Protein AF-A0A381SEV4-F1 (afdb_monomer)

Organism: NCBI:txid408172

Sequence (147 aa):
MALLWLGAAIYLDFTFLSGFNKATTEGKKTMIVRIRSLSDRTEMIASFFLPLVGVLMIIDRTFWLKVGVMHGKILLALIAIGLYHASRGVLKKLEAAVVEGNPTEGLQKRYVMFRMIVLIFLVSTVAMIVSYKGVISTFFLISSWLG

Solvent-accessible surface area (backbone atoms only — not comparable to full-atom values): 7940 Å² total; per-residue (Å²): 111,72,67,59,53,51,52,52,52,52,52,48,48,49,51,48,67,74,41,42,87,77,40,53,72,70,51,38,53,52,52,52,52,52,54,49,53,53,41,57,71,42,55,50,51,48,42,61,46,46,46,51,52,52,55,59,59,62,75,60,88,53,70,76,75,43,50,64,56,46,55,50,50,44,50,53,31,51,49,32,38,51,35,46,54,49,22,51,54,34,48,52,54,33,52,50,22,60,74,71,71,44,90,42,69,71,39,52,54,52,23,50,52,33,46,51,51,31,51,51,50,53,52,52,50,52,50,53,47,30,74,73,61,35,64,67,56,42,49,52,61,52,50,69,70,76,105

Nearest PDB structures (foldseek):
  6y07-assembly1_A  TM=5.555E-01  e=1.618E+00  synthetic construct
  7e1v-assembly1_G  TM=5.110E-01  e=2.458E+00  Mycolicibacterium smegmatis MC2 51
  6adq-assembly1_S  TM=5.335E-01  e=3.545E+00  Mycolicibacterium smegmatis MC2 51
  7jrp-assembly1_c  TM=4.509E-01  e=6.637E+00  Vigna radiata

Structure (mmCIF, N/CA/C/O backbone):
data_AF-A0A381SEV4-F1
#
_entry.id   AF-A0A381SEV4-F1
#
loop_
_atom_site.group_PDB
_atom_site.id
_atom_site.type_symbol
_atom_site.label_atom_id
_atom_site.label_alt_id
_atom_site.label_comp_id
_atom_site.label_asym_id
_atom_site.label_entity_id
_atom_site.label_seq_id
_atom_site.pdbx_PDB_ins_code
_atom_site.Cartn_x
_atom_site.Cartn_y
_atom_site.Cartn_z
_atom_site.occupancy
_atom_site.B_iso_or_equiv
_atom_site.auth_seq_id
_atom_site.auth_comp_id
_atom_site.auth_asym_id
_atom_site.auth_atom_id
_atom_site.pdbx_PDB_model_num
ATOM 1 N N . MET A 1 1 ? 7.447 -15.800 -8.384 1.00 46.19 1 MET A N 1
ATOM 2 C CA . MET A 1 1 ? 7.589 -15.072 -7.101 1.00 46.19 1 MET A CA 1
ATOM 3 C C . MET A 1 1 ? 6.749 -13.792 -7.033 1.00 46.19 1 MET A C 1
ATOM 5 O O . MET A 1 1 ? 5.912 -13.723 -6.146 1.00 46.19 1 MET A O 1
ATOM 9 N N . ALA A 1 2 ? 6.857 -12.831 -7.964 1.00 54.03 2 ALA A N 1
ATOM 10 C CA . ALA A 1 2 ? 6.072 -11.577 -7.919 1.00 54.03 2 ALA A CA 1
ATOM 11 C C . ALA A 1 2 ? 4.533 -11.763 -7.900 1.00 54.03 2 ALA A C 1
ATOM 13 O O . ALA A 1 2 ? 3.834 -11.077 -7.159 1.00 54.03 2 ALA A O 1
ATOM 14 N N . LEU A 1 3 ? 4.011 -12.739 -8.654 1.00 60.84 3 LEU A N 1
ATOM 15 C CA . LEU A 1 3 ? 2.574 -13.059 -8.689 1.00 60.84 3 LEU A CA 1
ATOM 16 C C . LEU A 1 3 ? 2.033 -13.602 -7.354 1.00 60.84 3 LEU A C 1
ATOM 18 O O . LEU A 1 3 ? 0.896 -13.312 -6.996 1.00 60.84 3 LEU A O 1
ATOM 22 N N . LEU A 1 4 ? 2.850 -14.347 -6.598 1.00 69.56 4 LEU A N 1
ATOM 23 C CA . LEU 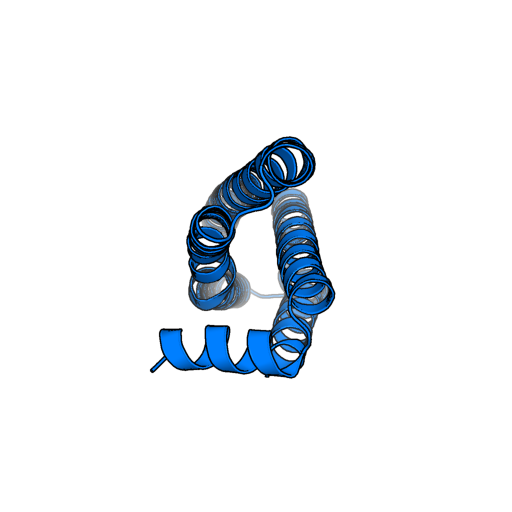A 1 4 ? 2.450 -14.893 -5.295 1.00 69.56 4 LEU A CA 1
ATOM 24 C C . LEU A 1 4 ? 2.282 -13.777 -4.260 1.00 69.56 4 LEU A C 1
ATOM 26 O O . LEU A 1 4 ? 1.323 -13.781 -3.492 1.00 69.56 4 LEU A O 1
ATOM 30 N N . TRP A 1 5 ? 3.184 -12.792 -4.278 1.00 76.19 5 TRP A N 1
ATOM 31 C CA . TRP A 1 5 ? 3.070 -11.621 -3.416 1.00 76.19 5 TRP A CA 1
ATOM 32 C C . TRP A 1 5 ? 1.842 -10.769 -3.762 1.00 76.19 5 TRP A C 1
ATOM 34 O O . TRP A 1 5 ? 1.109 -10.375 -2.858 1.00 76.19 5 TRP A O 1
ATOM 44 N N . LEU A 1 6 ? 1.581 -10.528 -5.051 1.00 80.50 6 LEU A N 1
ATOM 45 C CA . LEU A 1 6 ? 0.413 -9.756 -5.480 1.00 80.50 6 LEU A CA 1
ATOM 46 C C . LEU A 1 6 ? -0.896 -10.432 -5.045 1.00 80.50 6 LEU A C 1
ATOM 48 O O . LEU A 1 6 ? -1.779 -9.771 -4.502 1.00 80.50 6 LEU A O 1
ATOM 52 N N . GLY A 1 7 ? -0.995 -11.753 -5.219 1.00 82.38 7 GLY A N 1
ATOM 53 C CA . GLY A 1 7 ? -2.137 -12.533 -4.739 1.00 82.38 7 GLY A CA 1
ATOM 54 C C . GLY A 1 7 ? -2.318 -12.425 -3.223 1.00 82.38 7 GLY A C 1
ATOM 55 O O . GLY A 1 7 ? -3.425 -12.169 -2.754 1.00 82.38 7 GLY A O 1
ATOM 56 N N . ALA A 1 8 ? -1.229 -12.529 -2.455 1.00 84.62 8 ALA A N 1
ATOM 57 C CA . ALA A 1 8 ? -1.264 -12.341 -1.006 1.00 84.62 8 ALA A CA 1
ATOM 58 C C . ALA A 1 8 ? -1.687 -10.915 -0.606 1.00 84.62 8 ALA A C 1
ATOM 60 O O . ALA A 1 8 ? -2.454 -10.751 0.341 1.00 84.62 8 ALA A O 1
ATOM 61 N N . ALA A 1 9 ? -1.238 -9.886 -1.332 1.00 86.50 9 ALA A N 1
ATOM 62 C CA . ALA A 1 9 ? -1.597 -8.492 -1.080 1.00 86.50 9 ALA A CA 1
ATOM 63 C C . ALA A 1 9 ? -3.090 -8.221 -1.312 1.00 86.50 9 ALA A C 1
ATOM 65 O O . ALA A 1 9 ? -3.726 -7.620 -0.442 1.00 86.50 9 ALA A O 1
ATOM 66 N N . ILE A 1 10 ? -3.641 -8.724 -2.423 1.00 89.06 10 ILE A N 1
ATOM 67 C CA . ILE A 1 10 ? -5.068 -8.617 -2.772 1.00 89.06 10 ILE A CA 1
ATOM 68 C C . ILE A 1 10 ? -5.927 -9.417 -1.790 1.00 89.06 10 ILE A C 1
ATOM 70 O O . ILE A 1 10 ? -6.948 -8.924 -1.312 1.00 89.06 10 ILE A O 1
ATOM 74 N N . TYR A 1 11 ? -5.508 -10.635 -1.439 1.00 90.12 11 TYR A N 1
ATOM 75 C CA . TYR A 1 11 ? -6.192 -11.440 -0.426 1.00 90.12 11 TYR A CA 1
ATOM 76 C C . TYR A 1 11 ? -6.238 -10.717 0.926 1.00 90.12 11 TYR A C 1
ATOM 78 O O . TYR A 1 11 ? -7.270 -10.693 1.604 1.00 90.12 11 TYR A O 1
ATOM 86 N N . LEU A 1 12 ? -5.136 -10.074 1.311 1.00 90.12 12 LEU A N 1
ATOM 87 C CA . LEU A 1 12 ? -5.080 -9.303 2.542 1.00 90.12 12 LEU A CA 1
ATOM 88 C C . LEU A 1 12 ? -5.995 -8.064 2.494 1.00 90.12 12 LEU A C 1
ATOM 90 O O . LEU A 1 12 ? -6.669 -7.781 3.478 1.00 90.12 12 LEU A O 1
ATOM 94 N N . ASP A 1 13 ? -6.097 -7.372 1.355 1.00 92.12 13 ASP A N 1
ATOM 95 C CA . ASP A 1 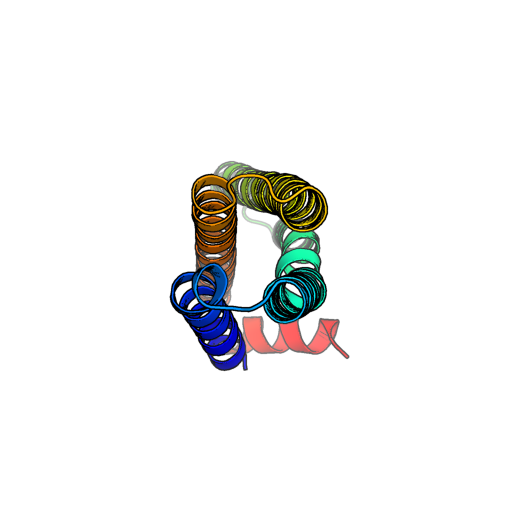13 ? -7.061 -6.272 1.174 1.00 92.12 13 ASP A CA 1
ATOM 96 C C . ASP A 1 13 ? -8.511 -6.751 1.272 1.00 92.12 13 ASP A C 1
ATOM 98 O O . ASP A 1 13 ? -9.338 -6.119 1.931 1.00 92.12 13 ASP A O 1
ATOM 102 N N . PHE A 1 14 ? -8.827 -7.896 0.667 1.00 92.44 14 PHE A N 1
ATOM 103 C CA . PHE A 1 14 ? -10.164 -8.479 0.723 1.00 92.44 14 PHE A CA 1
ATOM 104 C C . PHE A 1 14 ? -10.554 -8.887 2.148 1.00 92.44 14 PHE A C 1
ATOM 106 O O . PHE A 1 14 ? -11.644 -8.558 2.624 1.00 92.44 14 PHE A O 1
ATOM 113 N N . THR A 1 15 ? -9.663 -9.586 2.854 1.00 92.00 15 THR A N 1
ATOM 114 C CA . THR A 1 15 ? -9.878 -9.974 4.259 1.00 92.00 15 THR A CA 1
ATOM 115 C C . THR A 1 15 ? -9.974 -8.756 5.174 1.00 92.00 15 THR A C 1
ATOM 117 O O . THR A 1 15 ? -10.820 -8.727 6.068 1.00 92.00 15 THR A O 1
ATOM 120 N N . PHE A 1 16 ? -9.185 -7.712 4.913 1.00 93.12 16 PHE A N 1
ATOM 121 C CA . PHE A 1 16 ? -9.291 -6.438 5.612 1.00 93.12 16 PHE A CA 1
ATOM 122 C C . PHE A 1 16 ? -10.636 -5.756 5.335 1.00 93.12 16 PHE A C 1
ATOM 124 O O . PHE A 1 16 ? -11.289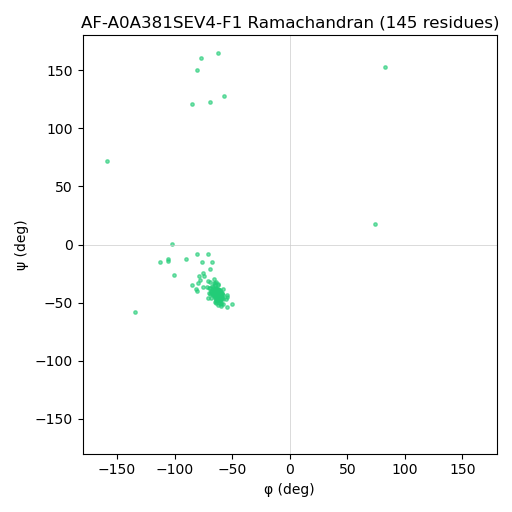 -5.307 6.268 1.00 93.12 16 PHE A O 1
ATOM 131 N N . LEU A 1 17 ? -11.120 -5.711 4.09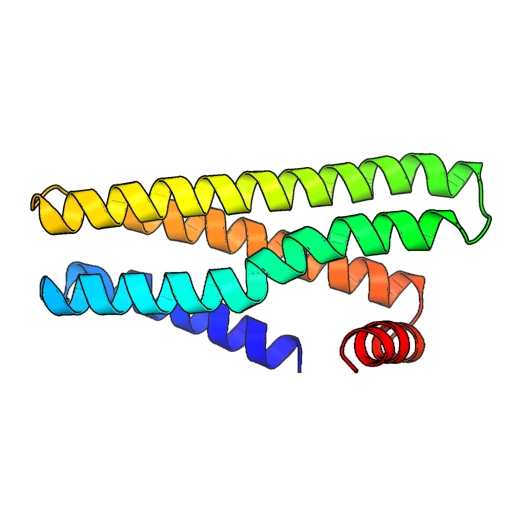1 1.00 93.62 17 LEU A N 1
ATOM 132 C CA . LEU A 1 17 ? -12.418 -5.104 3.765 1.00 93.62 17 LEU A CA 1
ATOM 133 C C . LEU A 1 17 ? -13.600 -5.846 4.399 1.00 93.62 17 LEU A C 1
ATOM 135 O O . LEU A 1 17 ? -14.458 -5.234 5.038 1.00 93.62 17 LEU A O 1
ATOM 139 N N . SER A 1 18 ? -13.635 -7.164 4.232 1.00 91.88 18 SER A N 1
ATOM 140 C CA . SER A 1 18 ? -14.761 -8.015 4.634 1.00 91.88 18 SER A CA 1
ATOM 141 C C . SER A 1 18 ? -14.811 -8.313 6.137 1.00 91.88 18 SER A C 1
ATOM 143 O O . SER A 1 18 ? -15.900 -8.507 6.690 1.00 91.88 18 SER A O 1
ATOM 145 N N . GLY A 1 19 ? -13.650 -8.358 6.799 1.00 90.56 19 GLY A N 1
ATOM 146 C CA . GLY A 1 19 ? -13.509 -8.785 8.191 1.00 90.56 19 GLY A CA 1
ATOM 147 C C . GLY A 1 19 ? -13.385 -7.651 9.208 1.00 90.56 19 GLY A C 1
ATOM 148 O O . GLY A 1 19 ? -13.774 -7.834 10.359 1.00 90.56 19 GLY A O 1
ATOM 149 N N . PHE A 1 20 ? -12.891 -6.473 8.818 1.00 92.94 20 PHE A N 1
ATOM 150 C CA . PHE A 1 20 ? -12.516 -5.426 9.777 1.00 92.94 20 PHE A CA 1
ATOM 151 C C . PHE A 1 20 ? -13.696 -4.880 10.587 1.00 92.94 20 PHE A C 1
ATOM 153 O O . PHE A 1 20 ? -13.591 -4.766 11.804 1.00 92.94 20 PHE A O 1
ATOM 160 N N . ASN A 1 21 ? -14.848 -4.613 9.961 1.00 89.94 21 ASN A N 1
ATOM 161 C CA . ASN A 1 21 ? -16.024 -4.108 10.686 1.00 89.94 21 ASN A CA 1
ATOM 162 C C . ASN A 1 21 ? -16.662 -5.149 11.618 1.00 89.94 21 ASN A C 1
ATOM 164 O O . ASN A 1 21 ? -17.354 -4.772 12.558 1.00 89.94 21 ASN A O 1
ATOM 168 N N . LYS A 1 22 ? -16.405 -6.440 11.380 1.00 91.69 22 LYS A N 1
ATOM 169 C CA . LYS A 1 22 ? -16.907 -7.561 12.190 1.00 91.69 22 LYS A CA 1
ATOM 170 C C . LYS A 1 22 ? -15.955 -7.935 13.330 1.00 91.69 22 LYS A C 1
ATOM 172 O O . LYS A 1 22 ? -16.317 -8.722 14.197 1.00 91.69 22 LYS A O 1
ATOM 177 N N . ALA A 1 23 ? -14.728 -7.415 13.309 1.00 91.94 23 ALA A N 1
ATOM 178 C CA . ALA A 1 23 ? -13.701 -7.738 14.283 1.00 91.94 23 ALA A CA 1
ATOM 179 C C . ALA A 1 23 ? -13.876 -6.942 15.585 1.00 91.94 23 ALA A C 1
ATOM 181 O O . ALA A 1 23 ? -14.315 -5.789 15.585 1.00 91.94 23 ALA A O 1
ATOM 182 N N . THR A 1 24 ? -13.452 -7.548 16.696 1.00 94.06 24 THR A N 1
ATOM 183 C CA . THR A 1 24 ? -13.284 -6.855 17.981 1.00 94.06 24 THR A CA 1
ATOM 184 C C . THR A 1 24 ? -12.221 -5.759 17.867 1.00 94.06 24 THR A C 1
ATOM 186 O O . THR A 1 24 ? -11.422 -5.753 16.929 1.00 94.06 24 THR A O 1
ATOM 189 N N . THR A 1 25 ? -12.156 -4.839 18.832 1.00 90.94 25 THR A N 1
ATOM 190 C CA . THR A 1 25 ? -11.143 -3.766 18.849 1.00 90.94 25 THR A CA 1
ATOM 191 C C . THR A 1 25 ? -9.713 -4.313 18.745 1.00 90.94 25 THR A C 1
ATOM 193 O O . THR A 1 25 ? -8.921 -3.826 17.940 1.00 90.94 25 THR A O 1
ATOM 196 N N . GLU A 1 26 ? -9.401 -5.388 19.472 1.00 92.25 26 GLU A N 1
ATOM 197 C CA . GLU A 1 26 ? -8.100 -6.068 19.386 1.00 92.25 26 GLU A CA 1
ATOM 198 C C . GLU A 1 26 ? -7.884 -6.769 18.034 1.00 92.25 26 GLU A C 1
ATOM 200 O O . GLU A 1 26 ? -6.788 -6.734 17.464 1.00 92.25 26 GLU A O 1
ATOM 205 N N . GLY A 1 27 ? -8.948 -7.332 17.452 1.00 92.75 27 GLY A N 1
ATOM 206 C CA . GLY A 1 27 ? -8.922 -7.868 16.091 1.00 92.75 27 GLY A CA 1
ATOM 207 C C . GLY A 1 27 ? -8.609 -6.792 15.045 1.00 92.75 27 GLY A C 1
ATOM 208 O O . GLY A 1 27 ? -7.750 -7.003 14.188 1.00 92.75 27 GLY A O 1
ATOM 209 N N . LYS A 1 28 ? -9.226 -5.607 15.152 1.00 93.94 28 LYS A N 1
ATOM 210 C CA . LYS A 1 28 ? -8.970 -4.455 14.269 1.00 93.94 28 LYS A CA 1
ATOM 211 C C . LYS A 1 28 ? -7.522 -3.980 14.365 1.00 93.94 28 LYS A C 1
ATOM 213 O O . LYS A 1 28 ? -6.880 -3.795 13.330 1.00 93.94 28 LYS A O 1
ATOM 218 N N . LYS A 1 29 ? -6.975 -3.850 15.581 1.00 93.81 29 LYS A N 1
ATOM 219 C CA . LYS A 1 29 ? -5.554 -3.5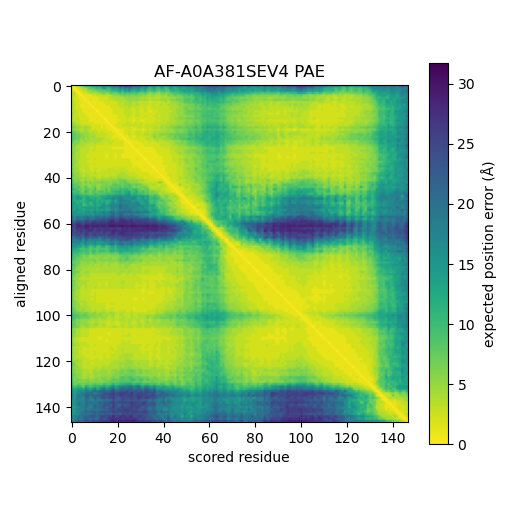14 15.799 1.00 93.81 29 LYS A CA 1
ATOM 220 C C . LYS A 1 29 ? -4.633 -4.537 15.136 1.00 93.81 29 LYS A C 1
ATOM 222 O O . LYS A 1 29 ? -3.733 -4.167 14.385 1.00 93.81 29 LYS A O 1
ATOM 227 N N . THR A 1 30 ? -4.909 -5.826 15.329 1.00 94.62 30 THR A N 1
ATOM 228 C CA . THR A 1 30 ? -4.127 -6.914 14.720 1.00 94.62 30 THR A CA 1
ATOM 229 C C . THR A 1 30 ? -4.161 -6.854 13.190 1.00 94.62 30 THR A C 1
ATOM 231 O O . THR A 1 30 ? -3.126 -6.993 12.538 1.00 94.62 30 THR A O 1
ATOM 234 N N . MET A 1 31 ? -5.332 -6.607 12.595 1.00 94.38 31 MET A N 1
ATOM 235 C CA . MET A 1 31 ? -5.481 -6.445 11.144 1.00 94.38 31 MET A CA 1
ATOM 236 C C . MET A 1 31 ? -4.695 -5.236 10.613 1.00 94.38 31 MET A C 1
ATOM 238 O O . MET A 1 31 ? -4.008 -5.364 9.599 1.00 94.38 31 MET A O 1
ATOM 242 N N . ILE A 1 32 ? -4.733 -4.096 11.315 1.00 94.69 32 ILE A N 1
ATOM 243 C CA . ILE A 1 32 ? -3.956 -2.890 10.971 1.00 94.69 32 ILE A CA 1
ATOM 244 C C . ILE A 1 32 ? -2.455 -3.178 10.999 1.00 94.69 32 ILE A C 1
ATOM 246 O O . ILE A 1 32 ? -1.742 -2.802 10.071 1.00 94.69 32 ILE A O 1
ATOM 250 N N . VAL A 1 33 ? -1.964 -3.874 12.025 1.00 93.62 33 VAL A N 1
ATOM 251 C CA . VAL A 1 33 ? -0.542 -4.233 12.134 1.00 93.62 33 VAL A CA 1
ATOM 252 C C . VAL A 1 33 ? -0.118 -5.168 11.000 1.00 93.62 33 VAL A C 1
ATOM 254 O O . VAL A 1 33 ? 0.939 -4.964 10.403 1.00 93.62 33 VAL A O 1
ATOM 257 N N . ARG A 1 34 ? -0.945 -6.160 10.648 1.00 91.69 34 ARG A N 1
ATOM 258 C CA . ARG A 1 34 ? -0.651 -7.089 9.543 1.00 91.69 34 ARG A CA 1
ATOM 259 C C . ARG A 1 34 ? -0.569 -6.373 8.198 1.00 91.69 34 ARG A C 1
ATOM 261 O O . ARG A 1 34 ? 0.403 -6.569 7.471 1.00 91.69 34 ARG A O 1
ATOM 268 N N . ILE A 1 35 ? -1.546 -5.522 7.883 1.00 91.69 35 ILE A N 1
ATOM 269 C CA . ILE A 1 35 ? -1.572 -4.806 6.600 1.00 91.69 35 ILE A CA 1
ATOM 270 C C . ILE A 1 35 ? -0.467 -3.756 6.504 1.00 91.69 35 ILE A C 1
ATOM 272 O O . ILE A 1 35 ? 0.197 -3.655 5.474 1.00 91.69 35 ILE A O 1
ATOM 276 N N . ARG A 1 36 ? -0.174 -3.074 7.618 1.00 92.19 36 ARG A N 1
ATOM 277 C CA . ARG A 1 36 ? 0.995 -2.203 7.785 1.00 92.19 36 ARG A CA 1
ATOM 278 C C . ARG A 1 36 ? 2.285 -2.947 7.475 1.00 92.19 36 ARG A C 1
ATOM 280 O O . ARG A 1 36 ? 3.050 -2.490 6.635 1.00 92.19 36 ARG A O 1
ATOM 287 N N . SER A 1 37 ? 2.503 -4.085 8.132 1.00 89.56 37 SER A N 1
ATOM 288 C CA . SER A 1 37 ? 3.728 -4.873 7.994 1.00 89.56 37 SER A CA 1
ATOM 289 C C . SER A 1 37 ? 3.931 -5.370 6.565 1.00 89.56 37 SER A C 1
ATOM 291 O O . SER A 1 37 ? 5.040 -5.275 6.040 1.00 89.56 37 SER A O 1
ATOM 293 N N . LEU A 1 38 ? 2.866 -5.848 5.912 1.00 86.38 38 LEU A N 1
ATOM 294 C CA . LEU A 1 38 ? 2.939 -6.274 4.517 1.00 86.38 38 LEU A CA 1
ATOM 295 C C . LEU A 1 38 ? 3.281 -5.097 3.597 1.00 86.38 38 LEU A C 1
ATOM 297 O O . LEU A 1 38 ? 4.221 -5.197 2.813 1.00 86.38 38 LEU A O 1
ATOM 301 N N . SER A 1 39 ? 2.556 -3.984 3.724 1.00 85.44 39 SER A N 1
ATOM 302 C CA . SER A 1 39 ? 2.763 -2.770 2.926 1.00 85.44 39 SER A CA 1
ATOM 303 C C . SER A 1 39 ? 4.188 -2.217 3.102 1.00 85.44 39 SER A C 1
ATOM 305 O O . SER A 1 39 ? 4.883 -1.982 2.114 1.00 85.44 39 SER A O 1
ATOM 307 N N . ASP A 1 40 ? 4.696 -2.141 4.337 1.00 84.31 40 ASP A N 1
ATOM 308 C CA . ASP A 1 40 ? 6.055 -1.660 4.630 1.00 84.31 40 ASP A CA 1
ATOM 309 C C . ASP A 1 40 ? 7.144 -2.570 4.038 1.00 84.31 40 ASP A C 1
ATOM 311 O O . ASP A 1 40 ? 8.155 -2.091 3.536 1.00 84.31 40 ASP A O 1
ATOM 315 N N . ARG A 1 41 ? 6.946 -3.892 4.043 1.00 81.75 41 ARG A N 1
ATOM 316 C CA . ARG A 1 41 ? 7.935 -4.837 3.499 1.00 81.75 41 ARG A CA 1
ATOM 317 C C . ARG A 1 41 ? 7.964 -4.897 1.980 1.00 81.75 41 ARG A C 1
ATOM 319 O O . ARG A 1 41 ? 8.876 -5.502 1.430 1.00 81.75 41 ARG A O 1
ATOM 326 N N . THR A 1 42 ? 6.948 -4.374 1.300 1.00 76.31 42 THR A N 1
ATOM 327 C CA . THR A 1 42 ? 6.737 -4.715 -0.111 1.00 76.31 42 THR A CA 1
ATOM 328 C C . THR A 1 42 ? 6.438 -3.493 -0.956 1.00 76.31 42 THR A C 1
ATOM 330 O O . THR A 1 42 ? 7.223 -3.165 -1.842 1.00 76.31 42 THR A O 1
ATOM 333 N N . GLU A 1 43 ? 5.386 -2.749 -0.632 1.00 79.00 43 GLU A N 1
ATOM 334 C CA . GLU A 1 43 ? 5.032 -1.522 -1.342 1.00 79.00 43 GLU A CA 1
ATOM 335 C C . GLU A 1 43 ? 6.060 -0.419 -1.092 1.00 79.00 43 GLU A C 1
ATOM 337 O O . GLU A 1 43 ? 6.442 0.257 -2.042 1.00 79.00 43 GLU A O 1
ATOM 342 N N . MET A 1 44 ? 6.576 -0.268 0.135 1.00 77.88 44 MET A N 1
ATOM 343 C CA . MET A 1 44 ? 7.616 0.729 0.430 1.00 77.88 44 MET A CA 1
ATOM 344 C C . MET A 1 44 ? 8.896 0.459 -0.366 1.00 77.88 44 MET A C 1
ATOM 346 O O . MET A 1 44 ? 9.394 1.341 -1.061 1.00 77.88 44 MET A O 1
ATOM 350 N N . ILE A 1 45 ? 9.410 -0.772 -0.286 1.00 68.50 45 ILE A N 1
ATOM 351 C CA . ILE A 1 45 ? 10.652 -1.168 -0.958 1.00 68.50 45 ILE A CA 1
ATOM 352 C C . ILE A 1 45 ? 10.501 -0.996 -2.470 1.00 68.50 45 ILE A C 1
ATOM 354 O O . ILE A 1 45 ? 11.361 -0.397 -3.114 1.00 68.50 45 ILE A O 1
ATOM 358 N N . ALA A 1 46 ? 9.372 -1.435 -3.031 1.00 69.00 46 ALA A N 1
ATOM 359 C CA . ALA A 1 46 ? 9.090 -1.254 -4.446 1.00 69.00 46 ALA A CA 1
ATOM 360 C C . ALA A 1 46 ? 8.993 0.234 -4.827 1.00 69.00 46 ALA A C 1
ATOM 362 O O . ALA A 1 46 ? 9.530 0.636 -5.856 1.00 69.00 46 ALA A O 1
ATOM 363 N N . SER A 1 47 ? 8.397 1.071 -3.974 1.00 66.44 47 SER A N 1
ATOM 364 C CA . SER A 1 47 ? 8.284 2.518 -4.202 1.00 66.44 47 SER A CA 1
ATOM 365 C C . SER A 1 47 ? 9.647 3.217 -4.272 1.00 66.44 47 SER A C 1
ATOM 367 O O . SER A 1 47 ? 9.802 4.132 -5.071 1.00 66.44 47 SER A O 1
ATOM 369 N N . PHE A 1 48 ? 10.652 2.774 -3.508 1.00 66.56 48 PHE A N 1
ATOM 370 C CA . PHE A 1 48 ? 12.030 3.287 -3.607 1.00 66.56 48 PHE A CA 1
ATOM 371 C C . PHE A 1 48 ? 12.822 2.684 -4.774 1.00 66.56 48 PHE A C 1
ATOM 373 O O . PHE A 1 48 ? 13.650 3.361 -5.384 1.00 66.56 48 PHE A O 1
ATOM 380 N N . PHE A 1 49 ? 12.560 1.421 -5.107 1.00 65.94 49 PHE A N 1
ATOM 381 C CA . PHE A 1 49 ? 13.255 0.710 -6.177 1.00 65.94 49 PHE A CA 1
ATOM 382 C C . PHE A 1 49 ? 12.850 1.201 -7.574 1.00 65.94 49 PHE A C 1
ATOM 384 O O . PHE A 1 49 ? 13.689 1.295 -8.468 1.00 65.94 49 PHE A O 1
ATOM 391 N N . LEU A 1 50 ? 11.580 1.562 -7.780 1.00 65.31 50 LEU A N 1
ATOM 392 C CA . LEU A 1 50 ? 11.081 2.002 -9.087 1.00 65.31 50 LEU A CA 1
ATOM 393 C C . LEU A 1 50 ? 11.767 3.270 -9.639 1.00 65.31 50 LEU A C 1
ATOM 395 O O . LEU A 1 50 ? 12.151 3.251 -10.813 1.00 65.31 50 LEU A O 1
ATOM 399 N N . PRO A 1 51 ? 11.990 4.342 -8.852 1.00 62.59 51 PRO A N 1
ATOM 400 C CA . PRO A 1 51 ? 12.812 5.474 -9.277 1.00 62.59 51 PRO A CA 1
ATOM 401 C C . PRO A 1 51 ? 14.235 5.063 -9.659 1.00 62.59 51 PRO A C 1
ATOM 403 O O . PRO A 1 51 ? 14.735 5.498 -10.693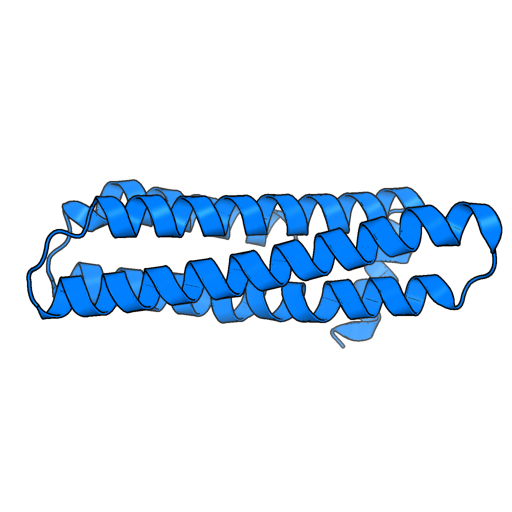 1.00 62.59 51 PRO A O 1
ATOM 406 N N . LEU A 1 52 ? 14.868 4.190 -8.869 1.00 61.91 52 LEU A N 1
ATOM 407 C CA . LEU A 1 52 ? 16.225 3.689 -9.113 1.00 61.91 52 LEU A CA 1
ATOM 408 C C . LEU A 1 52 ? 16.324 2.908 -10.429 1.00 61.91 52 LEU A C 1
ATOM 410 O O . LEU A 1 52 ? 17.239 3.148 -11.213 1.00 61.91 52 LEU A O 1
ATOM 414 N N . VAL A 1 53 ? 15.354 2.042 -10.733 1.00 63.19 53 VAL A N 1
ATOM 415 C CA . VAL A 1 53 ? 15.266 1.360 -12.039 1.00 63.19 53 VAL A CA 1
ATOM 416 C C . VAL A 1 53 ? 15.052 2.359 -13.171 1.00 63.19 53 VAL A C 1
ATOM 418 O O . VAL A 1 53 ? 15.677 2.236 -14.226 1.00 63.19 53 VAL A O 1
ATOM 421 N N . GLY A 1 54 ? 14.208 3.370 -12.950 1.00 57.03 54 GLY A N 1
ATOM 422 C CA . GLY A 1 54 ? 14.035 4.487 -13.875 1.00 57.03 54 GLY A CA 1
ATOM 423 C C . GLY A 1 54 ? 15.364 5.169 -14.201 1.00 57.03 54 GLY A C 1
ATOM 424 O O . GLY A 1 54 ? 15.650 5.371 -15.377 1.00 57.03 54 GLY A O 1
ATOM 425 N N . VAL A 1 55 ? 16.193 5.431 -13.183 1.00 55.12 55 VAL A N 1
ATOM 426 C CA . VAL A 1 55 ? 17.541 6.012 -13.307 1.00 55.12 55 VAL A CA 1
ATOM 427 C C . VAL A 1 55 ? 18.516 5.067 -14.016 1.00 55.12 55 VAL A C 1
ATOM 429 O O . VAL A 1 55 ? 19.254 5.493 -14.898 1.00 55.12 55 VAL A O 1
ATOM 432 N N . LEU A 1 56 ? 18.504 3.769 -13.719 1.00 55.34 56 LEU A N 1
ATOM 433 C CA . LEU A 1 56 ? 19.376 2.792 -14.390 1.00 55.34 56 LEU A CA 1
ATOM 434 C C . LEU A 1 56 ? 19.059 2.649 -15.881 1.00 55.34 56 LEU A C 1
ATOM 436 O O . LEU A 1 56 ? 19.962 2.460 -16.694 1.00 55.34 56 LEU A O 1
ATOM 440 N N . MET A 1 57 ? 17.789 2.795 -16.265 1.00 56.91 57 MET A N 1
ATOM 441 C CA . MET A 1 57 ? 17.382 2.828 -17.673 1.00 56.91 57 MET A CA 1
ATOM 442 C C . MET A 1 57 ? 17.884 4.072 -18.432 1.00 56.91 57 MET A C 1
ATOM 444 O O . MET A 1 57 ? 17.854 4.057 -19.663 1.00 56.91 57 MET A O 1
ATOM 448 N N . ILE A 1 58 ? 18.347 5.124 -17.738 1.00 52.22 58 ILE A N 1
ATOM 449 C CA . ILE A 1 58 ? 18.918 6.355 -18.329 1.00 52.22 58 ILE A CA 1
ATOM 450 C C . ILE A 1 58 ? 20.294 6.089 -18.949 1.00 52.22 58 ILE A C 1
ATOM 452 O O . ILE A 1 58 ? 20.656 6.726 -19.936 1.00 52.22 58 ILE A O 1
ATOM 456 N N . ILE A 1 59 ? 21.054 5.147 -18.389 1.00 54.34 59 ILE A N 1
ATOM 457 C CA . ILE A 1 59 ? 22.464 4.933 -18.743 1.00 54.34 59 ILE A CA 1
ATOM 458 C C . ILE A 1 59 ? 22.609 4.250 -20.117 1.00 54.34 59 ILE A C 1
ATOM 460 O O . ILE A 1 59 ? 23.580 4.497 -20.831 1.00 54.34 59 ILE A O 1
ATOM 464 N N . ASP A 1 60 ? 21.613 3.470 -20.550 1.00 51.56 60 ASP A N 1
ATOM 465 C CA . ASP A 1 60 ? 21.606 2.843 -21.876 1.00 51.56 60 ASP A CA 1
ATOM 466 C C . ASP A 1 60 ? 21.045 3.813 -22.933 1.00 51.56 60 ASP A C 1
ATOM 468 O O . ASP A 1 60 ? 19.899 4.258 -22.853 1.00 51.56 60 ASP A O 1
ATOM 472 N N . ARG A 1 61 ? 21.820 4.156 -23.966 1.00 51.41 61 ARG A N 1
ATOM 473 C CA . ARG A 1 61 ? 21.515 5.233 -24.936 1.00 51.41 61 ARG A CA 1
ATOM 474 C C . ARG A 1 61 ? 20.332 4.924 -25.879 1.00 51.41 61 ARG A C 1
ATOM 476 O O . ARG A 1 61 ? 20.392 3.964 -26.627 1.00 51.41 61 ARG A O 1
ATOM 483 N N . THR A 1 62 ? 19.290 5.771 -25.899 1.00 52.31 62 THR A N 1
ATOM 484 C CA . THR A 1 62 ? 18.400 6.090 -27.061 1.00 52.31 62 THR A CA 1
ATOM 485 C C . THR A 1 62 ? 17.704 7.444 -26.811 1.00 52.31 62 THR A C 1
ATOM 487 O O . THR A 1 62 ? 16.522 7.531 -26.487 1.00 52.31 62 THR A O 1
ATOM 490 N N . PHE A 1 63 ? 18.492 8.516 -26.907 1.00 49.47 63 PHE A N 1
ATOM 491 C CA . PHE A 1 63 ? 18.281 9.825 -26.274 1.00 49.47 63 PHE A CA 1
ATOM 492 C C . PHE A 1 63 ? 16.887 10.465 -26.474 1.00 49.47 63 PHE A C 1
ATOM 494 O O . PHE A 1 63 ? 16.235 10.784 -25.491 1.00 49.47 63 PHE A O 1
ATOM 501 N N . TRP A 1 64 ? 16.356 10.589 -27.694 1.00 38.25 64 TRP A N 1
ATOM 502 C CA . TRP A 1 64 ? 15.135 11.390 -27.916 1.00 38.25 64 TRP A CA 1
ATOM 503 C C . TRP A 1 64 ? 13.803 10.654 -27.662 1.00 38.25 64 TRP A C 1
ATOM 505 O O . TRP A 1 64 ? 12.876 11.242 -27.112 1.00 38.25 64 TRP A O 1
ATOM 515 N N . LEU A 1 65 ? 13.716 9.352 -27.966 1.00 46.97 65 LEU A N 1
ATOM 516 C CA . LEU A 1 65 ? 12.545 8.511 -27.650 1.00 46.97 65 LEU A CA 1
ATOM 517 C C . LEU A 1 65 ? 12.521 8.062 -26.176 1.00 46.97 65 LEU A C 1
ATOM 519 O O . LEU A 1 65 ? 11.444 7.852 -25.615 1.00 46.97 65 LEU A O 1
ATOM 523 N N . LYS A 1 66 ? 13.686 7.955 -25.513 1.00 52.09 66 LYS A N 1
ATOM 524 C CA . LYS A 1 66 ? 13.755 7.676 -24.068 1.00 52.09 66 LYS A CA 1
ATOM 525 C C . LYS A 1 66 ? 13.399 8.878 -23.216 1.00 52.09 66 LYS A C 1
ATOM 527 O O . LYS A 1 66 ? 12.767 8.659 -22.197 1.00 52.09 66 LYS A O 1
ATOM 532 N N . VAL A 1 67 ? 13.760 10.108 -23.586 1.00 51.44 67 VAL A N 1
ATOM 533 C CA . VAL A 1 67 ? 13.558 11.282 -22.714 1.00 51.44 67 VAL A CA 1
ATOM 534 C C . VAL A 1 67 ? 12.075 11.505 -22.380 1.00 51.44 67 VAL A C 1
ATOM 536 O O . VAL A 1 67 ? 11.747 11.609 -21.201 1.00 51.44 67 VAL A O 1
ATOM 539 N N . GLY A 1 68 ? 11.155 11.473 -23.351 1.00 54.62 68 GLY A N 1
ATOM 540 C CA . GLY A 1 68 ? 9.715 11.632 -23.072 1.00 54.62 68 GLY A CA 1
ATOM 541 C C . GLY A 1 68 ? 9.124 10.490 -22.231 1.00 54.62 68 GLY A C 1
ATOM 542 O O . GLY A 1 68 ? 8.459 10.718 -21.220 1.00 54.62 68 GLY A O 1
ATOM 543 N N . VAL A 1 69 ? 9.444 9.244 -22.592 1.00 59.47 69 VAL A N 1
ATOM 544 C CA . VAL A 1 69 ? 9.002 8.043 -21.859 1.00 59.47 69 VAL A CA 1
ATOM 545 C C . VAL A 1 69 ? 9.621 7.974 -20.451 1.00 59.47 69 VAL A C 1
ATOM 547 O O . VAL A 1 69 ? 9.005 7.455 -19.524 1.00 59.47 69 VAL A O 1
ATOM 550 N N . MET A 1 70 ? 10.820 8.523 -20.256 1.00 61.50 70 MET A N 1
ATOM 551 C CA . MET A 1 70 ? 11.546 8.566 -18.982 1.00 61.50 70 MET A CA 1
ATOM 552 C C . MET A 1 70 ? 10.900 9.527 -17.987 1.00 61.50 70 MET A C 1
ATOM 554 O O . MET A 1 70 ? 10.680 9.135 -16.844 1.00 61.50 70 MET A O 1
ATOM 558 N N . HIS A 1 71 ? 10.530 10.737 -18.415 1.00 65.94 71 HIS A N 1
ATOM 559 C CA . HIS A 1 71 ? 9.798 11.673 -17.554 1.00 65.94 71 HIS A CA 1
ATOM 560 C C . HIS A 1 71 ? 8.452 11.078 -17.129 1.00 65.94 71 HIS A C 1
ATOM 562 O O . HIS A 1 71 ? 8.090 11.163 -15.958 1.00 65.94 71 HIS A O 1
ATOM 568 N N . GLY A 1 72 ? 7.765 10.377 -18.040 1.00 66.12 72 GLY A N 1
ATOM 569 C CA .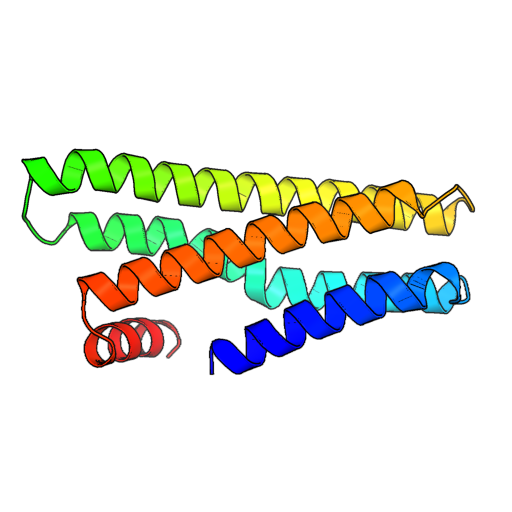 GLY A 1 72 ? 6.552 9.621 -17.721 1.00 66.12 72 GLY A CA 1
ATOM 570 C C . GLY A 1 72 ? 6.786 8.526 -16.675 1.00 66.12 72 GLY A C 1
ATOM 571 O O . GLY A 1 72 ? 6.040 8.433 -15.706 1.00 66.12 72 GLY A O 1
ATOM 572 N N . LYS A 1 73 ? 7.854 7.730 -16.808 1.00 67.00 73 LYS A N 1
ATOM 573 C CA . LYS A 1 73 ? 8.210 6.677 -15.836 1.00 67.00 73 LYS A CA 1
ATOM 574 C C . LYS A 1 73 ? 8.553 7.240 -14.454 1.00 67.00 73 LYS A C 1
ATOM 576 O O . LYS A 1 73 ? 8.089 6.700 -13.453 1.00 67.00 73 LYS A O 1
ATOM 581 N N . ILE A 1 74 ? 9.328 8.325 -14.394 1.00 69.56 74 ILE A N 1
ATOM 582 C CA . ILE A 1 74 ? 9.673 9.007 -13.137 1.00 69.56 74 ILE A CA 1
ATOM 583 C C . ILE A 1 74 ? 8.413 9.592 -12.495 1.00 69.56 74 ILE A C 1
ATOM 585 O O . ILE A 1 74 ? 8.190 9.398 -11.304 1.00 69.56 74 ILE A O 1
ATOM 589 N N . LEU A 1 75 ? 7.554 10.246 -13.280 1.00 76.12 75 LEU A N 1
ATOM 590 C CA . LEU A 1 75 ? 6.289 10.791 -12.794 1.00 76.12 75 LEU A CA 1
ATOM 591 C C . LEU A 1 75 ? 5.374 9.692 -12.238 1.00 76.12 75 LEU A C 1
ATOM 593 O O . LEU A 1 75 ? 4.853 9.844 -11.137 1.00 76.12 75 LEU A O 1
ATOM 597 N N . LEU A 1 76 ? 5.220 8.565 -12.942 1.00 73.69 76 LEU A N 1
ATOM 598 C CA . LEU A 1 76 ? 4.447 7.414 -12.458 1.00 73.69 76 LEU A CA 1
ATOM 599 C C . LEU A 1 76 ? 5.019 6.855 -11.145 1.00 73.69 76 LEU A C 1
ATOM 601 O O . LEU A 1 76 ? 4.251 6.538 -10.237 1.00 73.69 76 LEU A O 1
ATOM 605 N N . ALA A 1 77 ? 6.346 6.775 -11.015 1.00 72.31 77 ALA A N 1
ATOM 606 C CA . ALA A 1 77 ? 6.997 6.336 -9.782 1.00 72.31 77 ALA A CA 1
ATOM 607 C C . ALA A 1 77 ? 6.760 7.321 -8.623 1.00 72.31 77 ALA A C 1
ATOM 609 O O . ALA A 1 77 ? 6.417 6.898 -7.521 1.00 72.31 77 ALA A O 1
ATOM 610 N N . LEU A 1 78 ? 6.864 8.632 -8.867 1.00 78.88 78 LEU A N 1
ATOM 611 C CA . LEU A 1 78 ? 6.575 9.668 -7.868 1.00 78.88 78 LEU A CA 1
ATOM 612 C C . LEU A 1 78 ? 5.101 9.669 -7.448 1.00 78.88 78 LEU A C 1
ATOM 614 O O . LEU A 1 78 ? 4.807 9.822 -6.264 1.00 78.88 78 LEU A O 1
ATOM 618 N N . ILE A 1 79 ? 4.176 9.441 -8.385 1.00 82.50 79 ILE A N 1
ATOM 619 C CA . ILE A 1 79 ? 2.749 9.265 -8.082 1.00 82.50 79 ILE A CA 1
ATOM 620 C C . ILE A 1 79 ? 2.549 8.035 -7.192 1.00 82.50 79 ILE A C 1
ATOM 622 O O . ILE A 1 79 ? 1.857 8.131 -6.180 1.00 82.50 79 ILE A O 1
ATOM 626 N N . ALA A 1 80 ? 3.180 6.902 -7.514 1.00 80.94 80 ALA A N 1
ATOM 627 C CA . ALA A 1 80 ? 3.092 5.689 -6.702 1.00 80.94 80 ALA A CA 1
ATOM 628 C C . ALA A 1 80 ? 3.631 5.909 -5.275 1.00 80.94 80 ALA A C 1
ATOM 630 O O . ALA A 1 80 ? 2.964 5.535 -4.312 1.00 80.94 80 ALA A O 1
ATOM 631 N N . ILE A 1 81 ? 4.774 6.592 -5.128 1.00 83.12 81 ILE A N 1
ATOM 632 C CA . ILE A 1 81 ? 5.340 6.987 -3.826 1.00 83.12 81 ILE A CA 1
ATOM 633 C C . ILE A 1 81 ? 4.373 7.904 -3.067 1.00 83.12 81 ILE A C 1
ATOM 635 O O . ILE A 1 81 ? 4.076 7.671 -1.894 1.00 83.12 81 ILE A O 1
ATOM 639 N N . GLY A 1 82 ? 3.848 8.939 -3.726 1.00 86.94 82 GLY A N 1
ATOM 640 C CA . GLY A 1 82 ? 2.905 9.878 -3.119 1.00 86.94 82 GLY A CA 1
ATOM 641 C C . GLY A 1 82 ? 1.636 9.181 -2.625 1.00 86.94 82 GLY A C 1
ATOM 642 O O . GLY A 1 82 ? 1.205 9.398 -1.492 1.00 86.94 82 GLY A O 1
ATOM 643 N N . LEU A 1 83 ? 1.075 8.282 -3.436 1.00 88.94 83 LEU A N 1
ATOM 644 C CA . LEU A 1 83 ? -0.093 7.476 -3.078 1.00 88.94 83 LEU A CA 1
ATOM 645 C C . LEU A 1 83 ? 0.204 6.480 -1.955 1.00 88.94 83 LEU A C 1
ATOM 647 O O . LEU A 1 83 ? -0.641 6.290 -1.079 1.00 88.94 83 LEU A O 1
ATOM 651 N N . TYR A 1 84 ? 1.402 5.896 -1.927 1.00 89.19 84 TYR A N 1
ATOM 652 C CA . TYR A 1 84 ? 1.858 5.066 -0.816 1.00 89.19 84 TYR A CA 1
ATOM 653 C C . TYR A 1 84 ? 1.883 5.869 0.492 1.00 89.19 84 TYR A C 1
ATOM 655 O O . TYR A 1 84 ? 1.272 5.471 1.484 1.00 89.19 84 TYR A O 1
ATOM 663 N N . HIS A 1 85 ? 2.494 7.054 0.509 1.00 89.94 85 HIS A N 1
ATOM 664 C CA . HIS A 1 85 ? 2.497 7.899 1.708 1.00 89.94 85 HIS A CA 1
ATOM 665 C C . HIS A 1 85 ? 1.093 8.383 2.096 1.00 89.94 85 HIS A C 1
ATOM 667 O O . HIS A 1 85 ? 0.771 8.448 3.287 1.00 89.94 85 HIS A O 1
ATOM 673 N N . ALA A 1 86 ? 0.227 8.659 1.120 1.00 90.94 86 ALA A N 1
ATOM 674 C CA . ALA A 1 86 ? -1.170 8.989 1.376 1.00 90.94 86 ALA A CA 1
ATOM 675 C C . ALA A 1 86 ? -1.920 7.818 2.032 1.00 90.94 86 ALA A C 1
ATOM 677 O O . ALA A 1 86 ? -2.617 8.025 3.031 1.00 90.94 86 ALA A O 1
ATOM 678 N N . SER A 1 87 ? -1.738 6.586 1.542 1.00 92.19 87 SER A N 1
ATOM 679 C CA . SER A 1 87 ? -2.338 5.385 2.139 1.00 92.19 87 SER A CA 1
ATOM 680 C C . SER A 1 87 ? -1.864 5.204 3.586 1.00 92.19 87 SER A C 1
ATOM 682 O O . SER A 1 87 ? -2.683 4.992 4.481 1.00 92.19 87 SER A O 1
ATOM 684 N N . ARG A 1 88 ? -0.573 5.427 3.870 1.00 91.62 88 ARG A N 1
ATOM 685 C CA . ARG A 1 88 ? -0.018 5.425 5.237 1.00 91.62 88 ARG A CA 1
ATOM 686 C C . ARG A 1 88 ? -0.660 6.472 6.136 1.00 91.62 88 ARG A C 1
ATOM 688 O O . ARG A 1 88 ? -0.975 6.175 7.288 1.00 91.62 88 ARG A O 1
ATOM 695 N N . GLY A 1 89 ? -0.870 7.683 5.626 1.00 93.25 89 GLY A N 1
ATOM 696 C CA . GLY A 1 89 ? -1.567 8.741 6.354 1.00 93.25 89 GLY A CA 1
ATOM 697 C C . GLY A 1 89 ? -2.994 8.338 6.730 1.00 93.25 89 GLY A C 1
ATOM 698 O O . GLY A 1 89 ? -3.412 8.540 7.870 1.00 93.25 89 GLY A O 1
ATOM 699 N N . VAL A 1 90 ? -3.729 7.707 5.809 1.00 95.75 90 VAL A N 1
ATOM 700 C CA . VAL A 1 90 ? -5.082 7.193 6.081 1.00 95.75 90 VAL A CA 1
ATOM 701 C C . VAL A 1 90 ? -5.054 6.041 7.086 1.00 95.75 90 VAL A C 1
ATOM 703 O O . VAL A 1 90 ? -5.883 6.023 7.992 1.00 95.75 90 VAL A O 1
ATOM 706 N N . LEU A 1 91 ? -4.084 5.127 6.994 1.00 95.56 91 LEU A N 1
ATOM 707 C CA . LEU A 1 91 ? -3.950 4.011 7.935 1.00 95.56 91 LEU A CA 1
ATOM 708 C C . LEU A 1 91 ? -3.692 4.487 9.372 1.00 95.56 91 LEU A C 1
ATOM 710 O O . LEU A 1 91 ? -4.240 3.914 10.308 1.00 95.56 91 LEU A O 1
ATOM 714 N N . LYS A 1 92 ? -2.899 5.552 9.555 1.00 95.00 92 LYS A N 1
ATOM 715 C CA . LYS A 1 92 ? -2.691 6.180 10.873 1.00 95.00 92 LYS A CA 1
ATOM 716 C C . LYS A 1 92 ? -3.978 6.792 11.426 1.00 95.00 92 LYS A C 1
ATOM 718 O O . LYS A 1 92 ? -4.285 6.611 12.598 1.00 95.00 92 LYS A O 1
ATOM 723 N N . LYS A 1 93 ? -4.756 7.480 10.583 1.00 95.50 93 LYS A N 1
ATOM 724 C CA . LYS A 1 93 ? -6.070 8.016 10.981 1.00 95.50 93 LYS A CA 1
ATOM 725 C C . LYS A 1 93 ? -7.042 6.899 11.359 1.00 95.50 93 LYS A C 1
ATOM 727 O O . LYS A 1 93 ? -7.791 7.045 12.314 1.00 95.50 93 LYS A O 1
ATOM 732 N N . LEU A 1 94 ? -7.015 5.784 10.626 1.00 96.06 94 LEU A N 1
ATOM 733 C CA . LEU A 1 94 ? -7.820 4.605 10.932 1.00 96.06 94 LEU A CA 1
ATOM 734 C C . LEU A 1 94 ? -7.441 3.999 12.287 1.00 96.06 94 LEU A C 1
ATOM 736 O O . LEU A 1 94 ? -8.323 3.678 13.072 1.00 96.06 94 LEU A O 1
ATOM 740 N N . GLU A 1 95 ? -6.146 3.861 12.570 1.00 95.44 95 GLU A N 1
ATOM 741 C CA . GLU A 1 95 ? -5.648 3.372 13.861 1.00 95.44 95 GLU A CA 1
ATOM 742 C C . GLU A 1 95 ? -6.099 4.262 15.023 1.00 95.44 95 GLU A C 1
ATOM 744 O O . GLU A 1 95 ? -6.636 3.743 15.999 1.00 95.44 95 GLU A O 1
ATOM 749 N N . ALA A 1 96 ? -5.973 5.587 14.889 1.00 95.06 96 ALA A N 1
ATOM 750 C CA . ALA A 1 96 ? -6.472 6.534 15.887 1.00 95.06 96 ALA A CA 1
ATOM 751 C C . ALA A 1 96 ? -7.988 6.392 16.098 1.00 95.06 96 ALA A C 1
ATOM 753 O O . ALA A 1 96 ? -8.445 6.252 17.228 1.00 95.06 96 ALA A O 1
ATOM 754 N N . ALA A 1 97 ? -8.764 6.300 15.013 1.00 94.38 97 ALA A N 1
ATOM 755 C CA . ALA A 1 97 ? -10.210 6.120 15.097 1.00 94.38 97 ALA A CA 1
ATOM 756 C C . ALA A 1 97 ? -10.616 4.797 15.776 1.00 94.38 97 ALA A C 1
ATOM 758 O O . ALA A 1 97 ? -11.605 4.768 16.502 1.00 94.38 97 ALA A O 1
ATOM 759 N N . VAL A 1 98 ? -9.850 3.712 15.597 1.00 94.00 98 VAL A N 1
ATOM 760 C CA . VAL A 1 98 ? -10.072 2.450 16.332 1.00 94.00 98 VAL A CA 1
ATOM 761 C C . VAL A 1 98 ? -9.844 2.629 17.833 1.00 94.00 98 VAL A C 1
ATOM 763 O O . VAL A 1 98 ? -10.596 2.062 18.622 1.00 94.00 98 VAL A O 1
ATOM 766 N N . VAL A 1 99 ? -8.819 3.387 18.229 1.00 93.50 99 VAL A N 1
ATOM 767 C CA . VAL A 1 99 ? -8.499 3.645 19.644 1.00 93.50 99 VAL A CA 1
ATOM 768 C C . VAL A 1 99 ? -9.550 4.543 20.297 1.00 93.50 99 VAL A C 1
ATOM 770 O O . VAL A 1 99 ? -9.970 4.272 21.416 1.00 93.50 99 VAL A O 1
ATOM 773 N N . GLU A 1 100 ? -10.004 5.571 19.587 1.00 93.25 100 GLU A N 1
ATOM 774 C CA . GLU A 1 100 ? -10.981 6.555 20.071 1.00 93.25 100 GLU A CA 1
ATOM 775 C C . GLU A 1 100 ? -12.438 6.067 19.989 1.00 93.25 100 GLU A C 1
ATOM 777 O O . GLU A 1 100 ? -13.340 6.737 20.482 1.00 93.25 100 GLU A O 1
ATOM 782 N N . GLY A 1 101 ? -12.697 4.917 19.355 1.00 90.19 101 GLY A N 1
ATOM 783 C CA . GLY A 1 101 ? -14.057 4.408 19.134 1.00 90.19 101 GLY A CA 1
ATOM 784 C C . GLY A 1 101 ? -14.841 5.161 18.050 1.00 90.19 101 GLY A C 1
ATOM 785 O O . GLY A 1 101 ? -16.062 5.044 17.974 1.00 90.19 101 GLY A O 1
ATOM 786 N N . ASN A 1 102 ? -14.148 5.914 17.195 1.00 91.94 102 ASN A N 1
ATOM 787 C CA . ASN A 1 102 ? -14.734 6.709 16.121 1.00 91.94 102 ASN A CA 1
ATOM 788 C C . ASN A 1 102 ? -15.142 5.849 14.902 1.00 91.94 102 ASN A C 1
ATOM 790 O O . ASN A 1 102 ? -14.634 4.738 14.711 1.00 91.94 102 ASN A O 1
ATOM 794 N N . PRO A 1 103 ? -16.038 6.343 14.021 1.00 91.44 103 PRO A N 1
ATOM 795 C CA . PRO A 1 103 ? -16.417 5.639 12.796 1.00 91.44 103 PRO A CA 1
ATOM 796 C C . PRO A 1 103 ? -15.211 5.337 11.894 1.00 91.44 103 PRO A C 1
ATOM 798 O O . PRO A 1 103 ? -14.441 6.224 11.527 1.00 91.44 103 PRO A O 1
ATOM 801 N N . THR A 1 104 ? -15.062 4.072 11.492 1.00 93.38 104 THR A N 1
ATOM 802 C CA . THR A 1 104 ? -13.860 3.583 10.785 1.00 93.38 104 THR A CA 1
ATOM 803 C C . THR A 1 104 ? -14.096 3.166 9.333 1.00 93.38 104 THR A C 1
ATOM 805 O O . THR A 1 104 ? -13.138 3.071 8.567 1.00 93.38 104 THR A O 1
ATOM 808 N N . GLU A 1 105 ? -15.348 2.973 8.913 1.00 90.94 105 GLU A N 1
ATOM 809 C CA . GLU A 1 105 ? -15.685 2.395 7.605 1.00 90.94 105 GLU A CA 1
ATOM 810 C C . GLU A 1 105 ? -15.152 3.222 6.420 1.00 90.94 105 GLU A C 1
ATOM 812 O O . GLU A 1 105 ? -14.541 2.682 5.495 1.00 90.94 105 GLU A O 1
ATOM 817 N N . GLY A 1 106 ? -15.328 4.547 6.456 1.00 92.88 106 GLY A N 1
ATOM 818 C CA . GLY A 1 106 ? -14.839 5.432 5.394 1.00 92.88 106 GLY A CA 1
ATOM 819 C C . GLY A 1 106 ? -13.310 5.445 5.293 1.00 92.88 106 GLY A C 1
ATOM 820 O O . GLY A 1 106 ? -12.751 5.418 4.196 1.00 92.88 106 GLY A O 1
ATOM 821 N N . LEU A 1 107 ? -12.624 5.428 6.440 1.00 94.12 107 LEU A N 1
ATOM 822 C CA . LEU A 1 107 ? -11.161 5.395 6.516 1.00 94.12 107 LEU A CA 1
ATOM 823 C C . LEU A 1 107 ? -10.601 4.062 6.008 1.00 94.12 107 LEU A C 1
ATOM 825 O O . LEU A 1 107 ? -9.647 4.051 5.231 1.00 94.12 107 LEU A O 1
ATOM 829 N N . GLN A 1 108 ? -11.231 2.952 6.387 1.00 95.00 108 GLN A N 1
ATOM 830 C CA . GLN A 1 108 ? -10.888 1.604 5.941 1.00 95.00 108 GLN A CA 1
ATOM 831 C C . GLN A 1 108 ? -11.002 1.472 4.414 1.00 95.00 108 GLN A C 1
ATOM 833 O O . GLN A 1 108 ? -10.042 1.064 3.759 1.00 95.00 108 GLN A O 1
ATOM 838 N N . LYS A 1 109 ? -12.141 1.871 3.830 1.00 94.44 109 LYS A N 1
ATOM 839 C CA . LYS A 1 109 ? -12.363 1.836 2.372 1.00 94.44 109 LYS A CA 1
ATOM 840 C C . LYS A 1 109 ? -11.357 2.712 1.624 1.00 94.44 109 LYS A C 1
ATOM 842 O O . LYS A 1 109 ? -10.782 2.280 0.627 1.00 94.44 109 LYS A O 1
ATOM 847 N N . ARG A 1 110 ? -11.102 3.926 2.122 1.00 94.50 110 ARG A N 1
ATOM 848 C CA . ARG A 1 110 ? -10.142 4.862 1.515 1.00 94.50 110 ARG A CA 1
ATOM 849 C C . ARG A 1 110 ? -8.705 4.344 1.571 1.00 94.50 110 ARG A C 1
ATOM 851 O O . ARG A 1 110 ? -7.963 4.529 0.611 1.00 94.50 110 ARG A O 1
ATOM 858 N N . TYR A 1 111 ? -8.317 3.692 2.667 1.00 94.75 111 TYR A N 1
ATOM 859 C CA . TYR A 1 111 ? -7.001 3.070 2.791 1.00 94.75 111 TYR A CA 1
ATOM 860 C C . TYR A 1 111 ? -6.787 2.004 1.712 1.00 94.75 111 TYR A C 1
ATOM 862 O O . TYR A 1 111 ? -5.817 2.088 0.957 1.00 94.75 111 TYR A O 1
ATOM 870 N N . VAL A 1 112 ? -7.722 1.055 1.601 1.00 93.50 112 VAL A N 1
ATOM 871 C CA . VAL A 1 112 ? -7.630 -0.041 0.625 1.00 93.50 112 VAL A CA 1
ATOM 872 C C . VAL A 1 112 ? -7.661 0.491 -0.802 1.00 93.50 112 VAL A C 1
ATOM 874 O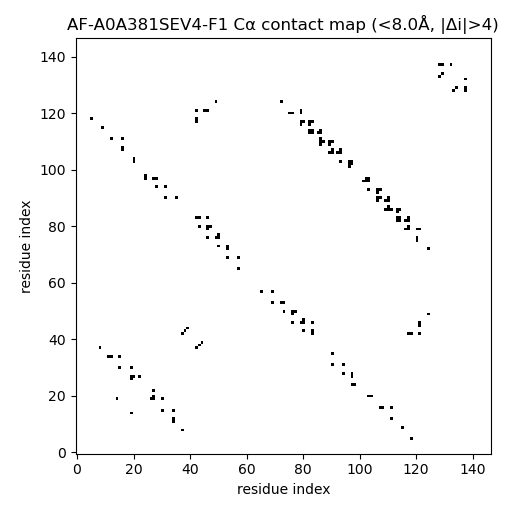 O . VAL A 1 112 ? -6.880 0.039 -1.628 1.00 93.50 112 VAL A O 1
ATOM 877 N N . MET A 1 113 ? -8.475 1.509 -1.087 1.00 93.56 113 MET A N 1
ATOM 878 C CA . MET A 1 113 ? -8.502 2.162 -2.398 1.00 93.56 113 MET A CA 1
ATOM 879 C C . MET A 1 113 ? -7.130 2.727 -2.791 1.00 93.56 113 MET A C 1
ATOM 881 O O . MET A 1 113 ? -6.631 2.416 -3.870 1.00 93.56 113 MET A O 1
ATOM 885 N N . PHE A 1 114 ? -6.490 3.517 -1.920 1.00 91.44 114 PHE A N 1
ATOM 886 C CA . PHE A 1 114 ? -5.156 4.051 -2.212 1.00 91.44 114 PHE A CA 1
ATOM 887 C C . PHE A 1 114 ? -4.120 2.942 -2.379 1.00 91.44 114 PHE A C 1
ATOM 889 O O . PHE A 1 114 ? -3.328 2.985 -3.318 1.00 91.44 114 PHE A O 1
ATOM 896 N N . ARG A 1 115 ? -4.151 1.934 -1.504 1.00 90.31 115 ARG A N 1
ATOM 897 C CA . ARG A 1 115 ? -3.255 0.778 -1.574 1.00 90.31 115 ARG A CA 1
ATOM 898 C C . ARG A 1 115 ? -3.419 0.005 -2.885 1.00 90.31 115 ARG A C 1
ATOM 900 O O . ARG A 1 115 ? -2.426 -0.301 -3.534 1.00 90.31 115 ARG A O 1
ATOM 907 N N . MET A 1 116 ? -4.651 -0.229 -3.331 1.00 90.56 116 MET A N 1
ATOM 908 C CA . MET A 1 116 ? -4.930 -0.892 -4.605 1.00 90.56 116 MET A CA 1
ATOM 909 C C . MET A 1 116 ? -4.372 -0.119 -5.800 1.00 90.56 116 MET A C 1
ATOM 911 O O . MET A 1 116 ? -3.798 -0.723 -6.705 1.00 90.56 116 MET A O 1
ATOM 915 N N . ILE A 1 117 ? -4.504 1.211 -5.801 1.00 89.50 117 ILE A N 1
ATOM 916 C CA . ILE A 1 117 ? -3.917 2.041 -6.858 1.00 89.50 117 ILE A CA 1
ATOM 917 C C . ILE A 1 117 ? -2.391 1.880 -6.843 1.00 89.50 117 ILE A C 1
ATOM 919 O O . ILE A 1 117 ? -1.808 1.618 -7.890 1.00 89.50 117 ILE A O 1
ATOM 923 N N . VAL A 1 118 ? -1.741 1.932 -5.675 1.00 87.81 118 VAL A N 1
ATOM 924 C CA . VAL A 1 118 ? -0.291 1.681 -5.562 1.00 87.81 118 VAL A CA 1
ATOM 925 C C . VAL A 1 118 ? 0.081 0.318 -6.155 1.00 87.81 118 VAL A C 1
ATOM 927 O O . VAL A 1 118 ? 0.995 0.249 -6.974 1.00 87.81 118 VAL A O 1
ATOM 930 N N . LEU A 1 119 ? -0.653 -0.751 -5.828 1.00 86.56 119 LEU A N 1
ATOM 931 C CA . LEU A 1 119 ? -0.409 -2.088 -6.385 1.00 86.56 119 LEU A CA 1
ATOM 932 C C . LEU A 1 119 ? -0.523 -2.112 -7.918 1.00 86.56 119 LEU A C 1
ATOM 934 O O . LEU A 1 119 ? 0.335 -2.695 -8.578 1.00 86.56 119 LEU A O 1
ATOM 938 N N . ILE A 1 120 ? -1.526 -1.443 -8.497 1.00 85.44 120 ILE A N 1
ATOM 939 C CA . ILE A 1 120 ? -1.688 -1.335 -9.957 1.00 85.44 120 ILE A CA 1
ATOM 940 C C . ILE A 1 120 ? -0.484 -0.632 -10.587 1.00 85.44 120 ILE A C 1
ATOM 942 O O . ILE A 1 120 ? 0.048 -1.111 -11.591 1.00 85.44 120 ILE A O 1
ATOM 946 N N . PHE A 1 121 ? -0.019 0.472 -10.002 1.00 80.75 121 PHE A N 1
ATOM 947 C CA . PHE A 1 121 ? 1.158 1.194 -10.493 1.00 80.75 121 PHE A CA 1
ATOM 948 C C . PHE A 1 121 ? 2.432 0.344 -10.397 1.00 80.75 121 PHE A C 1
ATOM 950 O O . PHE A 1 121 ? 3.220 0.312 -11.347 1.00 80.75 121 PHE A O 1
ATOM 957 N N . LEU A 1 122 ? 2.617 -0.393 -9.297 1.00 78.19 122 LEU A N 1
ATOM 958 C CA . LEU A 1 122 ? 3.749 -1.307 -9.122 1.00 78.19 122 LEU A CA 1
ATOM 959 C C . LEU A 1 122 ? 3.745 -2.410 -10.189 1.00 78.19 122 LEU A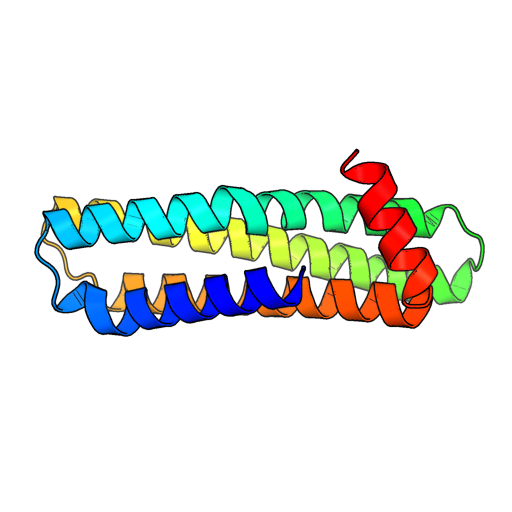 C 1
ATOM 961 O O . LEU A 1 122 ? 4.748 -2.604 -10.877 1.00 78.19 122 LEU A O 1
ATOM 965 N N . VAL A 1 123 ? 2.609 -3.086 -10.384 1.00 78.81 123 VAL A N 1
ATOM 966 C CA . VAL A 1 123 ? 2.456 -4.147 -11.395 1.00 78.81 123 VAL A CA 1
ATOM 967 C C . VAL A 1 123 ? 2.665 -3.599 -12.803 1.00 78.81 123 VAL A C 1
ATOM 969 O O . VAL A 1 123 ? 3.401 -4.199 -13.585 1.00 78.81 123 VAL A O 1
ATOM 972 N N . SER A 1 124 ? 2.084 -2.440 -13.115 1.00 75.50 124 SER A N 1
ATOM 973 C CA . SER A 1 124 ? 2.238 -1.786 -14.421 1.00 75.50 124 SER A CA 1
ATOM 974 C C . SER A 1 124 ? 3.696 -1.439 -14.703 1.00 75.50 124 SER A C 1
ATOM 976 O O . SER A 1 124 ? 4.179 -1.624 -15.819 1.00 75.50 124 SER A O 1
ATOM 978 N N . THR A 1 125 ? 4.432 -0.988 -13.686 1.00 70.56 125 THR A N 1
ATOM 979 C CA . THR A 1 125 ? 5.849 -0.655 -13.845 1.00 70.56 125 THR A CA 1
ATOM 980 C C . THR A 1 125 ? 6.699 -1.901 -14.067 1.00 70.56 125 THR A C 1
ATOM 982 O O . THR A 1 125 ? 7.524 -1.915 -14.979 1.00 70.56 125 THR A O 1
ATOM 985 N N . VAL A 1 126 ? 6.454 -2.983 -13.321 1.00 71.25 126 VAL A N 1
ATOM 986 C CA . VAL A 1 126 ? 7.114 -4.278 -13.558 1.00 71.25 126 VAL A CA 1
ATOM 987 C C . VAL A 1 126 ? 6.809 -4.801 -14.963 1.00 71.25 126 VAL A C 1
ATOM 989 O O . VAL A 1 126 ? 7.731 -5.201 -15.671 1.00 71.25 126 VAL A O 1
ATOM 992 N N . ALA A 1 127 ? 5.551 -4.741 -15.405 1.00 69.94 127 ALA A N 1
ATOM 993 C CA . ALA A 1 127 ? 5.155 -5.150 -16.751 1.00 69.94 127 ALA A CA 1
ATOM 994 C C . ALA A 1 127 ? 5.878 -4.332 -17.834 1.00 69.94 127 ALA A C 1
ATOM 996 O O . ALA A 1 127 ? 6.418 -4.908 -18.775 1.00 69.94 127 ALA A O 1
ATOM 997 N N . MET A 1 128 ? 5.978 -3.007 -17.674 1.00 64.50 128 MET A N 1
ATOM 998 C CA . MET A 1 128 ? 6.744 -2.151 -18.588 1.00 64.50 128 MET A CA 1
ATOM 999 C C . MET A 1 128 ? 8.230 -2.529 -18.649 1.00 64.50 128 MET A C 1
ATOM 1001 O O . MET A 1 128 ? 8.813 -2.519 -19.733 1.00 64.50 128 MET A O 1
ATOM 1005 N N . ILE A 1 129 ? 8.853 -2.863 -17.513 1.00 64.38 129 ILE A N 1
ATOM 1006 C CA . ILE A 1 129 ? 10.258 -3.303 -17.470 1.00 64.38 129 ILE A CA 1
ATOM 1007 C C . ILE A 1 129 ? 10.418 -4.627 -18.229 1.00 64.38 129 ILE A C 1
ATOM 1009 O O . ILE A 1 129 ? 11.289 -4.728 -19.096 1.00 64.38 129 ILE A O 1
ATOM 1013 N N . VAL A 1 130 ? 9.546 -5.603 -17.956 1.00 62.56 130 VAL A N 1
ATOM 1014 C CA . VAL A 1 130 ? 9.549 -6.918 -18.614 1.00 62.56 130 VAL A CA 1
ATOM 1015 C C . VAL A 1 130 ? 9.379 -6.787 -20.127 1.00 62.56 130 VAL A C 1
ATOM 1017 O O . VAL A 1 130 ? 10.150 -7.390 -20.872 1.00 62.56 130 VAL A O 1
ATOM 1020 N N . SER A 1 131 ? 8.430 -5.971 -20.590 1.00 61.88 131 SER A N 1
ATOM 1021 C CA . SER A 1 131 ? 8.200 -5.739 -22.022 1.00 61.88 131 SER A CA 1
ATOM 1022 C C . SER A 1 131 ? 9.383 -5.058 -22.713 1.00 61.88 131 SER A C 1
ATOM 1024 O O . SER A 1 131 ? 9.632 -5.314 -23.885 1.00 61.88 131 SER A O 1
ATOM 1026 N N . TYR A 1 132 ? 10.124 -4.198 -22.006 1.00 59.72 132 TYR A N 1
ATOM 1027 C CA . TYR A 1 132 ? 11.249 -3.458 -22.583 1.00 59.72 132 TYR A CA 1
ATOM 1028 C C . TYR A 1 132 ? 12.546 -4.278 -22.653 1.00 59.72 132 TYR A C 1
ATOM 1030 O O . TYR A 1 132 ? 13.307 -4.143 -23.608 1.00 59.72 132 TYR A O 1
ATOM 1038 N N . LYS A 1 133 ? 12.829 -5.105 -21.639 1.00 54.94 133 LYS A N 1
ATOM 1039 C CA . LYS A 1 133 ? 14.106 -5.831 -21.511 1.00 54.94 133 LYS A CA 1
ATOM 1040 C C . LYS A 1 133 ? 14.008 -7.330 -21.828 1.00 54.94 133 LYS A C 1
ATOM 1042 O O . LYS A 1 133 ? 15.032 -7.991 -22.001 1.00 54.94 133 LYS A O 1
ATOM 1047 N N . GLY A 1 134 ? 12.797 -7.870 -21.927 1.00 53.97 134 GLY A N 1
ATOM 1048 C CA . GLY A 1 134 ? 12.545 -9.307 -21.978 1.00 53.97 134 GLY A CA 1
ATOM 1049 C C . GLY A 1 134 ? 12.527 -9.932 -20.578 1.00 53.97 134 GLY A C 1
ATOM 1050 O O . GLY A 1 134 ? 13.157 -9.445 -19.633 1.00 53.97 134 GLY A O 1
ATOM 1051 N N . VAL A 1 135 ? 11.788 -11.036 -20.437 1.00 54.19 135 VAL A N 1
ATOM 1052 C CA . VAL A 1 135 ? 11.508 -11.699 -19.148 1.00 54.19 135 VAL A CA 1
ATOM 1053 C C . VAL A 1 135 ? 12.790 -12.164 -18.445 1.00 54.19 135 VAL A C 1
ATOM 1055 O O . VAL A 1 135 ? 12.960 -11.926 -17.251 1.00 54.19 135 VAL A O 1
ATOM 1058 N N . ILE A 1 136 ? 13.713 -12.782 -19.190 1.00 50.09 136 ILE A N 1
ATOM 1059 C CA . ILE A 1 136 ? 14.937 -13.389 -18.641 1.00 50.09 136 ILE A CA 1
ATOM 1060 C C . ILE A 1 136 ? 15.902 -12.321 -18.113 1.00 50.09 136 ILE A C 1
ATOM 1062 O O . ILE A 1 136 ? 16.386 -12.431 -16.990 1.00 50.09 136 ILE A O 1
ATOM 1066 N N . SER A 1 137 ? 16.140 -11.248 -18.873 1.00 54.00 137 SER A N 1
ATOM 1067 C CA . SER A 1 137 ? 17.067 -10.194 -18.444 1.00 54.00 137 SER A CA 1
ATOM 1068 C C . SER A 1 137 ? 16.512 -9.385 -17.265 1.00 54.00 137 SER A C 1
ATOM 1070 O O . SER A 1 137 ? 17.269 -8.982 -16.387 1.00 54.00 137 SER A O 1
ATOM 1072 N N . THR A 1 138 ? 15.187 -9.207 -17.195 1.00 54.97 138 THR A N 1
ATOM 1073 C CA . THR A 1 138 ? 14.517 -8.544 -16.068 1.00 54.97 138 THR A CA 1
ATOM 1074 C C . THR A 1 138 ? 14.621 -9.377 -14.795 1.00 54.97 138 THR A C 1
ATOM 1076 O O . THR A 1 138 ? 14.876 -8.830 -13.727 1.00 54.97 138 THR A O 1
ATOM 1079 N N . PHE A 1 139 ? 14.477 -10.700 -14.901 1.00 56.22 139 PHE A N 1
ATOM 1080 C CA . PHE A 1 139 ? 14.646 -11.599 -13.764 1.00 56.22 139 PHE A CA 1
ATOM 1081 C C . PHE A 1 139 ? 16.077 -11.554 -13.216 1.00 56.22 139 PHE A C 1
ATOM 1083 O O . PHE A 1 139 ? 16.239 -11.346 -12.019 1.00 56.22 139 PHE A O 1
ATOM 1090 N N . PHE A 1 140 ? 17.095 -11.644 -14.083 1.00 54.47 140 PHE A N 1
ATOM 1091 C CA . PHE A 1 140 ? 18.504 -11.532 -13.678 1.00 54.47 140 PHE A CA 1
ATOM 1092 C C . PHE A 1 140 ? 18.832 -10.182 -13.030 1.00 54.47 140 PHE A C 1
ATOM 1094 O O . PHE A 1 140 ? 19.564 -10.133 -12.046 1.00 54.47 140 PHE A O 1
ATOM 1101 N N . LEU A 1 141 ? 18.264 -9.092 -13.550 1.00 54.50 141 LEU A N 1
ATOM 1102 C CA . LEU A 1 141 ? 18.473 -7.744 -13.022 1.00 54.50 141 LEU A CA 1
ATOM 1103 C C . LEU A 1 141 ? 17.701 -7.503 -11.722 1.00 54.50 141 LEU A C 1
ATOM 1105 O O . LEU A 1 141 ? 18.103 -6.674 -10.934 1.00 54.50 141 LEU A O 1
ATOM 1109 N N . ILE A 1 142 ? 16.609 -8.208 -11.446 1.00 51.62 142 ILE A N 1
ATOM 1110 C CA . ILE A 1 142 ? 15.971 -8.140 -10.124 1.00 51.62 142 ILE A CA 1
ATOM 1111 C C . ILE A 1 142 ? 16.717 -9.049 -9.136 1.00 51.62 142 ILE A C 1
ATOM 1113 O O . ILE A 1 142 ? 16.936 -8.661 -7.992 1.00 51.62 142 ILE A O 1
ATOM 1117 N N . SER A 1 143 ? 17.156 -10.237 -9.565 1.00 48.38 143 SER A N 1
ATOM 1118 C CA . SER A 1 143 ? 17.848 -11.197 -8.699 1.00 48.38 143 SER A CA 1
ATOM 1119 C C . SER A 1 143 ? 19.251 -10.749 -8.302 1.00 48.38 143 SER A C 1
ATOM 1121 O O . SER A 1 143 ? 19.634 -10.957 -7.160 1.00 48.38 143 SER A O 1
ATOM 1123 N N . SER A 1 144 ? 20.012 -10.106 -9.197 1.00 46.16 144 SER A N 1
ATOM 1124 C CA . SER A 1 144 ? 21.370 -9.631 -8.884 1.00 46.16 144 SER A CA 1
ATOM 1125 C C . SER A 1 144 ? 21.398 -8.435 -7.927 1.00 46.16 144 SER A C 1
ATOM 1127 O O . SER A 1 144 ? 22.471 -8.026 -7.508 1.00 46.16 144 SER A O 1
ATOM 1129 N N . TRP A 1 145 ? 20.236 -7.852 -7.621 1.00 43.19 145 TRP A N 1
ATOM 1130 C CA . TRP A 1 145 ? 20.078 -6.710 -6.713 1.00 43.19 145 TRP A CA 1
ATOM 1131 C C . TRP A 1 145 ? 19.480 -7.115 -5.361 1.00 43.19 145 TRP A C 1
ATOM 1133 O O . TRP A 1 145 ? 19.493 -6.320 -4.427 1.00 43.19 145 TRP A O 1
ATOM 1143 N N . LEU A 1 146 ? 18.923 -8.328 -5.270 1.00 38.69 146 LEU A N 1
ATOM 1144 C CA . LEU A 1 146 ? 18.371 -8.924 -4.049 1.00 38.69 146 LEU A CA 1
ATOM 1145 C C . LEU A 1 146 ? 19.320 -9.961 -3.417 1.00 38.69 146 LEU A C 1
ATOM 1147 O O . LEU A 1 146 ? 18.942 -10.583 -2.424 1.00 38.69 146 LEU A O 1
ATOM 1151 N N . GLY A 1 147 ? 20.492 -10.175 -4.026 1.00 34.09 147 GLY A N 1
ATOM 1152 C CA . GLY A 1 147 ? 21.590 -10.986 -3.498 1.00 34.09 147 GLY A CA 1
ATOM 1153 C C . GLY A 1 147 ? 22.514 -10.182 -2.598 1.00 34.09 147 GLY A C 1
ATOM 1154 O O . GLY A 1 147 ? 22.698 -8.978 -2.883 1.00 34.09 147 GLY A O 1
#

pLDDT: mean 76.77, std 17.1, range [34.09, 96.06]

Secondary structure (DSSP, 8-state):
-HHHHHHHHHHHHHHHHHHGGGS-HHHHHHHHHHHHHHHHHHHHHHHHHHHHHHHHHHHS--HHHHHHHHHHHHHHHHHHHHHHHHHHHHHHHHHHHHHHT---HHHHHHHHHHHHHHHHHHHHHHHHHHHHH-HHHHHHHHHTT--

Radius of gyration: 17.63 Å; Cα contacts (8 Å, |Δi|>4): 95; chains: 1; bounding box: 39×27×48 Å

Foldseek 3Di:
DVVVLLVVLVVLLVCLLVPLVVDDLVRNVVSLVVNVVSCVVPLVVLLVVQLVVLVVVVVDDDPPVSVVVSVVSNVLSVLLVVLSVVLVVLSVVLNVCSVVVHDRNVSSVSSSVSVVVSSVSSVVSLVVVCVVQPDVVSVVVVVVVVD

Mean predicted aligned error: 8.49 Å